Protein AF-A0A3L7DX50-F1 (afdb_monomer_lite)

Organism: NCBI:txid2283635

InterPro domains:
  IPR004255 O-acyltransferase, WSD1-like, N-terminal [PF03007] (4-111)

Sequence (118 aa):
MKKLSIIDSAFLMMESRETPMHTSSFNLFTLPEGADEQEFLHGLADGLRTAHELQSPFGEKLKVGPRGMLGPLYWEKDTSLGLNYHIRHSALPKPGRFRESFALVSRLHGTLSAFSAW

Secondary structure (DSSP, 8-state):
-EEPPHHHHHHHHH--SSS----------PPPTT--HHHHHHHHHHHHHT-----TTTTEEEEE-TTGGGS-EEEEE-TT--HHHH----PPPTT--HHHHHHHHHHHHHS--TTTT-

Foldseek 3Di:
DAWDDPVRLVLLVPDDQQRHSDDDDDDDDDDPPPDDPVCVLVVVLVCQQPDDDDDPPVQWAKDADPVGSVDTIDIDGDPPDRSPLVRDDDAFDPPRDVVSVVVVVCVVVRGRDVSNVD

pLDDT: mean 87.97, std 11.09, range [31.64, 96.94]

Structure (mmCIF, N/CA/C/O backbone):
data_AF-A0A3L7DX50-F1
#
_entry.id   AF-A0A3L7DX50-F1
#
loop_
_atom_site.group_PDB
_atom_site.id
_atom_site.type_symbol
_atom_site.label_atom_id
_atom_site.label_alt_id
_atom_site.label_comp_id
_atom_site.label_asym_id
_atom_site.label_entity_id
_atom_site.label_seq_id
_atom_site.pdbx_PDB_ins_code
_atom_site.Cartn_x
_atom_site.Cartn_y
_atom_site.Cartn_z
_atom_site.occupancy
_atom_site.B_iso_or_equiv
_atom_site.auth_seq_id
_atom_site.auth_comp_id
_atom_site.auth_asym_id
_atom_site.auth_atom_id
_atom_site.pdbx_PDB_model_num
ATOM 1 N N . MET A 1 1 ? 8.456 7.773 -20.415 1.00 79.69 1 MET A N 1
ATOM 2 C CA . MET A 1 1 ? 8.964 6.491 -19.883 1.00 79.69 1 MET A CA 1
ATOM 3 C C . MET A 1 1 ? 10.317 6.749 -19.250 1.00 79.69 1 MET A C 1
ATOM 5 O O . MET A 1 1 ? 11.110 7.468 -19.852 1.00 79.69 1 MET A O 1
ATOM 9 N N . LYS A 1 2 ? 10.566 6.219 -18.054 1.00 87.44 2 LYS A N 1
ATOM 10 C CA . LYS A 1 2 ? 11.810 6.415 -17.290 1.00 87.44 2 LYS A CA 1
ATOM 11 C C . LYS A 1 2 ? 12.462 5.055 -17.069 1.00 87.44 2 LYS A C 1
ATOM 13 O O . LYS A 1 2 ? 11.781 4.130 -16.655 1.00 87.44 2 LYS A O 1
ATOM 18 N N . LYS A 1 3 ? 13.755 4.902 -17.361 1.00 90.88 3 LYS A N 1
ATOM 19 C CA . LYS A 1 3 ? 14.461 3.633 -17.109 1.00 90.88 3 LYS A CA 1
ATOM 20 C C . LYS A 1 3 ? 14.496 3.350 -15.601 1.00 90.88 3 LYS A C 1
ATOM 22 O O . LYS A 1 3 ? 14.724 4.283 -14.828 1.00 90.88 3 LYS A O 1
ATOM 27 N N . LEU A 1 4 ? 14.282 2.096 -15.200 1.00 92.44 4 LEU A N 1
ATOM 28 C CA . LEU A 1 4 ? 14.444 1.688 -13.802 1.00 92.44 4 LEU A CA 1
ATOM 29 C C . LEU A 1 4 ? 15.892 1.902 -13.355 1.00 92.44 4 LEU A C 1
ATOM 31 O O . LEU A 1 4 ? 16.835 1.740 -14.140 1.00 92.44 4 LEU A O 1
ATOM 35 N N . SER A 1 5 ? 16.069 2.266 -12.085 1.00 92.00 5 SER A N 1
ATOM 36 C CA . SER A 1 5 ? 17.403 2.286 -11.496 1.00 92.00 5 SER A CA 1
ATOM 37 C C . SER A 1 5 ? 17.938 0.855 -11.342 1.00 92.00 5 SER A C 1
ATOM 39 O O . SER A 1 5 ? 17.199 -0.130 -11.437 1.00 92.00 5 SER A O 1
ATOM 41 N N . ILE A 1 6 ? 19.246 0.729 -11.104 1.00 90.56 6 ILE A N 1
ATOM 42 C CA . ILE A 1 6 ? 19.877 -0.575 -10.849 1.00 90.56 6 ILE A CA 1
ATOM 43 C C . ILE A 1 6 ? 19.280 -1.218 -9.589 1.00 90.56 6 ILE A C 1
ATOM 45 O O . ILE A 1 6 ? 19.025 -2.418 -9.585 1.00 90.56 6 ILE A O 1
ATOM 49 N N . ILE A 1 7 ? 19.013 -0.415 -8.553 1.00 91.94 7 ILE A N 1
ATOM 50 C CA . ILE A 1 7 ? 18.448 -0.890 -7.286 1.00 91.94 7 ILE A CA 1
ATOM 51 C C . ILE A 1 7 ? 17.010 -1.376 -7.500 1.00 91.94 7 ILE A C 1
ATOM 53 O O . ILE A 1 7 ? 16.706 -2.502 -7.121 1.00 91.94 7 ILE A O 1
ATOM 57 N N . ASP A 1 8 ? 16.160 -0.601 -8.183 1.00 90.94 8 ASP A N 1
ATOM 58 C CA . ASP A 1 8 ? 14.773 -1.018 -8.464 1.00 90.94 8 ASP A CA 1
ATOM 59 C C . ASP A 1 8 ? 14.737 -2.328 -9.265 1.00 90.94 8 ASP A C 1
ATOM 61 O O . ASP A 1 8 ? 13.943 -3.225 -8.991 1.00 90.94 8 ASP A O 1
ATOM 65 N N . SER A 1 9 ? 15.644 -2.466 -10.237 1.00 89.75 9 SER A N 1
ATOM 66 C CA . SER A 1 9 ? 15.757 -3.685 -11.044 1.00 89.75 9 SER A CA 1
ATOM 67 C C . SER A 1 9 ? 16.193 -4.888 -10.200 1.00 89.75 9 SER A C 1
ATOM 69 O O . SER A 1 9 ? 15.713 -5.998 -10.419 1.00 89.75 9 SER A O 1
ATOM 71 N N . ALA A 1 10 ? 17.081 -4.689 -9.221 1.00 90.06 10 ALA A N 1
ATOM 72 C CA . ALA A 1 10 ? 17.521 -5.751 -8.320 1.00 90.06 10 ALA A CA 1
ATOM 73 C C . ALA A 1 10 ? 16.381 -6.273 -7.432 1.00 90.06 10 ALA A C 1
ATOM 75 O O . ALA A 1 10 ? 16.288 -7.482 -7.237 1.00 90.06 10 ALA A O 1
ATOM 76 N N . PHE A 1 11 ? 15.488 -5.397 -6.953 1.00 91.31 11 PHE A N 1
ATOM 77 C CA . PHE A 1 11 ? 14.295 -5.811 -6.202 1.00 91.31 11 PHE A CA 1
ATOM 78 C C . PHE A 1 11 ? 13.404 -6.745 -7.029 1.00 91.31 11 PHE A C 1
ATOM 80 O O . PHE A 1 11 ? 13.008 -7.794 -6.535 1.00 91.31 11 PHE A O 1
ATOM 87 N N . LEU A 1 12 ? 13.167 -6.420 -8.304 1.00 89.94 12 LEU A N 1
ATOM 88 C CA . LEU A 1 12 ? 12.383 -7.277 -9.200 1.00 89.94 12 LEU A CA 1
ATOM 89 C C . LEU A 1 12 ? 13.070 -8.620 -9.491 1.00 89.94 12 LEU A C 1
ATOM 91 O O . LEU A 1 12 ? 12.401 -9.643 -9.573 1.00 89.94 12 LEU A O 1
ATOM 95 N N . MET A 1 13 ? 14.398 -8.638 -9.644 1.00 88.94 13 MET A N 1
ATOM 96 C CA . MET A 1 13 ? 15.148 -9.874 -9.920 1.00 88.94 13 MET A CA 1
ATOM 97 C C . MET A 1 13 ? 15.227 -10.826 -8.719 1.00 88.94 13 MET A C 1
ATOM 99 O O . MET A 1 13 ? 15.340 -12.033 -8.914 1.00 88.94 13 MET A O 1
ATOM 103 N N . MET A 1 14 ? 15.209 -10.297 -7.493 1.00 90.56 14 MET A N 1
ATOM 104 C CA . MET A 1 14 ? 15.248 -11.096 -6.261 1.00 90.56 14 MET A CA 1
ATOM 105 C C . MET A 1 14 ? 13.857 -11.520 -5.776 1.00 90.56 14 MET A C 1
ATOM 107 O O . MET A 1 14 ? 13.757 -12.331 -4.854 1.00 90.56 14 MET A O 1
ATOM 111 N N . GLU A 1 15 ? 12.788 -10.976 -6.363 1.00 90.38 15 GLU A N 1
ATOM 112 C CA . GLU A 1 15 ? 11.429 -11.318 -5.966 1.00 90.38 15 GLU A CA 1
ATOM 113 C C . GLU A 1 15 ? 11.116 -12.782 -6.273 1.00 90.38 15 GLU A C 1
ATOM 115 O O . GLU A 1 15 ? 11.363 -13.301 -7.362 1.00 90.38 15 GLU A O 1
ATOM 120 N N . SER A 1 16 ? 10.537 -13.456 -5.286 1.00 88.50 16 SER A N 1
ATOM 121 C CA . SER A 1 16 ? 10.005 -14.799 -5.447 1.00 88.50 16 SER A CA 1
ATOM 122 C C . SER A 1 16 ? 8.669 -14.916 -4.726 1.00 88.50 16 SER A C 1
ATOM 124 O O . SER A 1 16 ? 8.283 -14.050 -3.940 1.00 88.50 16 SER A O 1
ATOM 126 N N . ARG A 1 17 ? 7.964 -16.025 -4.957 1.00 85.88 17 ARG A N 1
ATOM 127 C CA . ARG A 1 17 ? 6.705 -16.316 -4.262 1.00 85.88 17 ARG A CA 1
ATOM 128 C C . ARG A 1 17 ? 6.866 -16.371 -2.739 1.00 85.88 17 ARG A C 1
ATOM 130 O O . ARG A 1 17 ? 5.944 -15.987 -2.029 1.00 85.88 17 ARG A O 1
ATOM 137 N N . GLU A 1 18 ? 8.024 -16.833 -2.271 1.00 88.06 18 GLU A N 1
ATOM 138 C CA . GLU A 1 18 ? 8.345 -16.988 -0.846 1.00 88.06 18 GLU A CA 1
ATOM 139 C C . GLU A 1 18 ? 9.048 -15.748 -0.268 1.00 88.06 18 GLU A C 1
ATOM 141 O O . GLU A 1 18 ? 9.096 -15.568 0.946 1.00 88.06 18 GLU A O 1
ATOM 146 N N . THR A 1 19 ? 9.577 -14.873 -1.130 1.00 89.00 19 THR A N 1
ATOM 147 C CA . THR A 1 19 ? 10.269 -13.632 -0.753 1.00 89.00 19 THR A CA 1
ATOM 148 C C . THR A 1 19 ? 9.751 -12.445 -1.574 1.00 89.00 19 THR A C 1
ATOM 150 O O . THR A 1 19 ? 10.431 -12.001 -2.507 1.00 89.00 19 THR A O 1
ATOM 153 N N . PRO A 1 20 ? 8.545 -11.926 -1.266 1.00 89.88 20 PRO A N 1
ATOM 154 C CA . PRO A 1 20 ? 8.031 -10.714 -1.896 1.00 89.88 20 PRO A CA 1
ATOM 155 C C . PRO A 1 20 ? 8.963 -9.527 -1.637 1.00 89.88 20 PRO A C 1
ATOM 157 O O . PRO A 1 20 ? 9.402 -9.313 -0.507 1.00 89.88 20 PRO A O 1
ATOM 160 N N . MET A 1 21 ? 9.229 -8.720 -2.661 1.00 92.44 21 MET A N 1
ATOM 161 C CA . MET A 1 21 ? 10.168 -7.594 -2.577 1.00 92.44 21 MET A CA 1
ATOM 162 C C . ME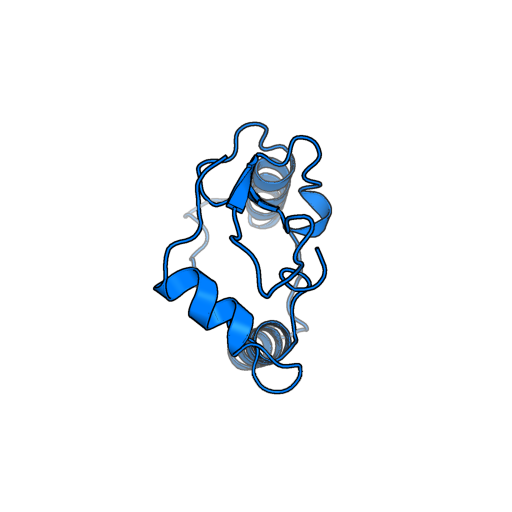T A 1 21 ? 9.425 -6.256 -2.519 1.00 92.44 21 MET A C 1
ATOM 164 O O . MET A 1 21 ? 9.826 -5.272 -3.135 1.00 92.44 21 MET A O 1
ATOM 168 N N . HIS A 1 22 ? 8.328 -6.207 -1.761 1.00 88.75 22 HIS A N 1
ATOM 169 C CA . HIS A 1 22 ? 7.572 -4.981 -1.518 1.00 88.75 22 HIS A CA 1
ATOM 170 C C . HIS A 1 22 ? 7.781 -4.486 -0.087 1.00 88.75 22 HIS A C 1
ATOM 172 O O . HIS A 1 22 ? 7.939 -5.258 0.857 1.00 88.75 22 HIS A O 1
ATOM 178 N N . THR A 1 23 ? 7.740 -3.170 0.084 1.00 89.25 23 THR A N 1
ATOM 179 C CA . THR A 1 23 ? 7.698 -2.542 1.403 1.00 89.25 23 THR A CA 1
ATOM 180 C C . THR A 1 23 ? 6.263 -2.156 1.741 1.00 89.25 23 THR A C 1
ATOM 182 O O . THR A 1 23 ? 5.409 -1.980 0.870 1.00 89.25 23 THR A O 1
ATOM 185 N N . SER A 1 24 ? 5.949 -2.076 3.029 1.00 89.75 24 SER A N 1
ATOM 186 C CA . SER A 1 24 ? 4.628 -1.664 3.504 1.00 89.75 24 SER A CA 1
ATOM 187 C C . SER A 1 24 ? 4.773 -0.798 4.741 1.00 89.75 24 SER A C 1
ATOM 189 O O . SER A 1 24 ? 5.695 -0.984 5.533 1.00 89.75 24 SER A O 1
ATOM 191 N N . SER A 1 25 ? 3.855 0.149 4.907 1.00 91.25 25 SER A N 1
ATOM 192 C CA . SER A 1 25 ? 3.731 0.948 6.121 1.00 91.25 25 SER A CA 1
ATOM 193 C C . SER A 1 25 ? 2.404 0.639 6.806 1.00 91.25 25 SER A C 1
ATOM 195 O O . SER A 1 25 ? 1.385 0.403 6.157 1.00 91.25 25 SER A O 1
ATOM 197 N N . PHE A 1 26 ? 2.427 0.622 8.136 1.00 93.38 26 PHE A N 1
ATOM 198 C CA . PHE A 1 26 ? 1.233 0.519 8.962 1.00 93.38 26 PHE A CA 1
ATOM 199 C C . PHE A 1 26 ? 1.113 1.799 9.779 1.00 93.38 26 PHE A C 1
ATOM 201 O O . PHE A 1 26 ? 1.969 2.083 10.615 1.00 93.38 26 PHE A O 1
ATOM 208 N N . ASN A 1 27 ? 0.066 2.575 9.506 1.00 93.50 27 ASN A N 1
ATOM 209 C CA . ASN A 1 27 ? -0.150 3.881 10.113 1.00 93.50 27 ASN A CA 1
ATOM 210 C C . ASN A 1 27 ? -1.414 3.836 10.969 1.00 93.50 27 ASN A C 1
ATOM 212 O O . ASN A 1 27 ? -2.457 3.354 10.524 1.00 93.50 27 ASN A O 1
ATOM 216 N N . LEU A 1 28 ? -1.301 4.335 12.196 1.00 93.75 28 LEU A N 1
ATOM 217 C CA . LEU A 1 28 ? -2.407 4.462 13.134 1.00 93.75 28 LEU A CA 1
ATOM 218 C C . LEU A 1 28 ? -2.807 5.926 13.224 1.00 93.75 28 LEU A C 1
ATOM 220 O O . LEU A 1 28 ? -1.956 6.796 13.395 1.00 93.75 28 LEU A O 1
ATOM 224 N N . PHE A 1 29 ? -4.107 6.169 13.135 1.00 94.12 29 PHE A N 1
ATOM 225 C CA . PHE A 1 29 ? -4.689 7.499 13.204 1.00 94.12 29 PHE A CA 1
ATOM 226 C C . PHE A 1 29 ? -5.782 7.523 14.265 1.00 94.12 29 PHE A C 1
ATOM 228 O O . PHE A 1 29 ? -6.415 6.503 14.541 1.00 94.12 29 PHE A O 1
ATOM 235 N N . THR A 1 30 ? -6.004 8.702 14.831 1.00 94.75 30 THR A N 1
ATOM 236 C CA . THR A 1 30 ? -7.124 8.975 15.731 1.00 94.75 30 THR A CA 1
ATOM 237 C C . THR A 1 30 ? -8.172 9.763 14.961 1.00 94.75 30 THR A C 1
ATOM 239 O O . THR A 1 30 ? -7.822 10.639 14.168 1.00 94.75 30 THR A O 1
ATOM 242 N N . LEU A 1 31 ? -9.448 9.450 15.186 1.00 96.06 31 LEU A N 1
ATOM 243 C CA . LEU A 1 31 ? -10.549 10.218 14.617 1.00 96.06 31 LEU A CA 1
ATOM 244 C C . LEU A 1 31 ? -10.460 11.683 15.096 1.00 96.06 31 LEU A C 1
ATOM 246 O O . LEU A 1 31 ? -10.202 11.901 16.285 1.00 96.06 31 LEU A O 1
ATOM 250 N N . PRO A 1 32 ? -10.650 12.683 14.215 1.00 95.94 32 PRO A N 1
ATOM 251 C CA . PRO A 1 32 ? -10.712 14.078 14.636 1.00 95.94 32 PRO A CA 1
ATOM 252 C C . PR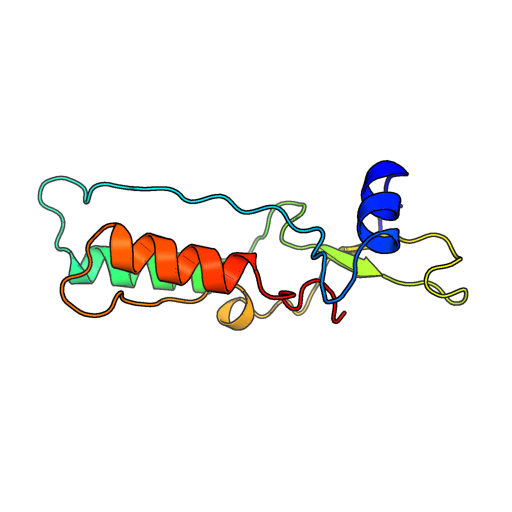O A 1 32 ? -11.813 14.313 15.679 1.00 95.94 32 PRO A C 1
ATOM 254 O O . PRO A 1 32 ? -12.866 13.675 15.642 1.00 95.94 32 PRO A O 1
ATOM 257 N N . GLU A 1 33 ? -11.578 15.242 16.605 1.00 96.31 33 GLU A N 1
ATOM 258 C CA . GLU A 1 33 ? -12.551 15.570 17.649 1.00 96.31 33 GLU A CA 1
ATOM 259 C C . GLU A 1 33 ? -13.864 16.084 17.038 1.00 96.31 33 GLU A C 1
ATOM 261 O O . GLU A 1 33 ? -13.860 16.950 16.164 1.00 96.31 33 GLU A O 1
ATOM 266 N N . GLY A 1 34 ? -14.992 15.533 17.492 1.00 95.62 34 GLY A N 1
ATOM 267 C CA . GLY A 1 34 ? -16.327 15.919 17.027 1.00 95.62 34 GLY A CA 1
ATOM 268 C C . GLY A 1 34 ? -16.716 15.407 15.636 1.00 95.62 34 GLY A C 1
ATOM 269 O O . GLY A 1 34 ? -17.815 15.720 15.184 1.00 95.62 34 GLY A O 1
ATOM 270 N N . ALA A 1 35 ? -15.865 14.628 14.960 1.00 95.88 35 ALA A N 1
ATOM 271 C CA . ALA A 1 35 ? -16.225 14.005 13.690 1.00 95.88 35 ALA A CA 1
ATOM 272 C C . ALA A 1 35 ? -17.182 12.822 13.903 1.00 95.88 35 ALA A C 1
ATOM 274 O O . AL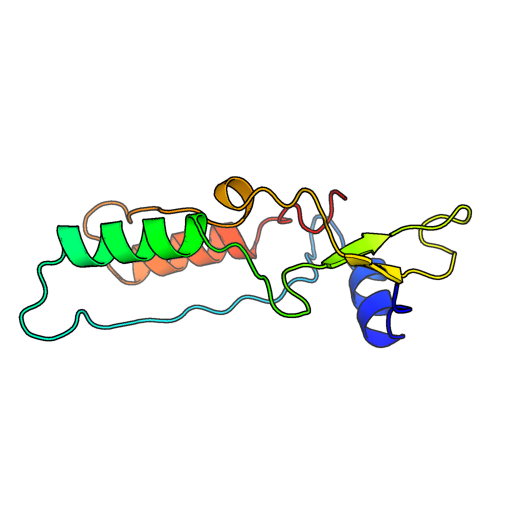A A 1 35 ? -16.986 12.008 14.808 1.00 95.88 35 ALA A O 1
ATOM 275 N N . ASP A 1 36 ? -18.185 12.699 13.033 1.00 96.94 36 ASP A N 1
ATOM 276 C CA . ASP A 1 36 ? -18.964 11.468 12.926 1.00 96.94 36 ASP A CA 1
ATOM 277 C C . ASP A 1 36 ? -18.094 10.372 12.296 1.00 96.94 36 ASP A C 1
ATOM 279 O O . ASP A 1 36 ? -17.535 10.547 11.211 1.00 96.94 36 ASP A O 1
ATOM 283 N N . GLU A 1 37 ? -17.945 9.245 12.993 1.00 93.62 37 GLU A N 1
ATOM 284 C CA . GLU A 1 37 ? -17.047 8.164 12.577 1.00 93.62 37 GLU A CA 1
ATOM 285 C C . GLU A 1 37 ? -17.445 7.589 11.214 1.00 93.62 37 GLU A C 1
ATOM 287 O O . GLU A 1 37 ? -16.586 7.347 10.361 1.00 93.62 37 GLU A O 1
ATOM 292 N N . GLN A 1 38 ? -18.745 7.380 10.994 1.00 93.25 38 GLN A N 1
ATOM 293 C CA . GLN A 1 38 ? -19.235 6.755 9.776 1.00 93.25 38 GLN A CA 1
ATOM 294 C C . GLN A 1 38 ? -19.062 7.704 8.589 1.00 93.25 38 GLN A C 1
ATOM 296 O O . GLN A 1 38 ? -18.471 7.316 7.580 1.00 93.25 38 GLN A O 1
ATOM 301 N N . GLU A 1 39 ? -19.520 8.947 8.707 1.00 95.69 39 GLU A N 1
ATOM 302 C CA . GLU A 1 39 ? -19.373 9.957 7.659 1.00 95.69 39 GLU A CA 1
ATOM 303 C C . GLU A 1 39 ? -17.898 10.185 7.307 1.00 95.69 39 GLU A C 1
ATOM 305 O O . GLU A 1 39 ? -17.532 10.166 6.128 1.00 95.69 39 GLU A O 1
ATOM 310 N N . PHE A 1 40 ? -17.030 10.308 8.316 1.00 95.69 40 PHE A N 1
ATOM 311 C CA . PHE A 1 40 ? -15.605 10.554 8.109 1.00 95.69 40 PHE A CA 1
ATOM 312 C C . PHE A 1 40 ? -14.918 9.405 7.361 1.00 95.69 40 PHE A C 1
ATOM 314 O O . PHE A 1 40 ? -14.207 9.637 6.379 1.00 95.69 40 PHE A O 1
ATOM 321 N N . LEU A 1 41 ? -15.130 8.156 7.789 1.00 93.81 41 LEU A N 1
ATOM 322 C CA . LEU A 1 41 ? -14.484 6.996 7.167 1.00 93.81 41 LEU A CA 1
ATOM 323 C C . LEU A 1 41 ? -15.010 6.726 5.753 1.00 93.81 41 LEU A C 1
ATOM 325 O O . LEU A 1 41 ? -14.224 6.390 4.862 1.00 93.81 41 LEU A O 1
ATOM 329 N N . HIS A 1 42 ? -16.315 6.896 5.522 1.00 92.69 42 HIS A N 1
ATOM 330 C CA . HIS A 1 42 ? -16.898 6.761 4.187 1.00 92.69 42 HIS A CA 1
ATOM 331 C C . HIS A 1 42 ? -16.403 7.864 3.242 1.00 92.69 42 HIS A C 1
ATOM 333 O O . HIS A 1 42 ? -15.941 7.550 2.144 1.00 92.69 42 HIS A O 1
ATOM 339 N N . GLY A 1 43 ? -16.393 9.123 3.690 1.00 94.69 43 GLY A N 1
ATOM 340 C CA . GLY A 1 43 ? -15.878 10.247 2.906 1.00 94.69 43 GLY A CA 1
ATOM 341 C C . GLY A 1 43 ? -14.397 10.095 2.549 1.00 94.69 43 GLY A C 1
ATOM 342 O O . GLY A 1 43 ? -14.008 10.337 1.405 1.00 94.69 43 GLY A O 1
ATOM 343 N N . LEU A 1 44 ? -13.571 9.614 3.486 1.00 93.75 44 LEU A N 1
ATOM 344 C CA . LEU A 1 44 ? -12.161 9.314 3.225 1.00 93.75 44 LEU A CA 1
ATOM 345 C C . LEU A 1 44 ? -11.999 8.215 2.164 1.00 93.75 44 LEU A C 1
ATOM 347 O O . LEU A 1 44 ? -11.199 8.358 1.238 1.00 93.75 44 LEU A O 1
ATOM 351 N N . ALA A 1 45 ? -12.752 7.119 2.287 1.00 92.00 45 ALA A N 1
ATOM 352 C CA . ALA A 1 45 ? -12.684 6.012 1.339 1.00 92.00 45 ALA A CA 1
ATOM 353 C C . ALA A 1 45 ? -13.122 6.432 -0.074 1.00 92.00 45 ALA A C 1
ATOM 355 O O . ALA A 1 45 ? -12.512 6.000 -1.055 1.00 92.00 45 ALA A O 1
ATOM 356 N N . ASP A 1 46 ? -14.145 7.277 -0.182 1.00 92.06 46 ASP A N 1
ATOM 357 C CA . ASP A 1 46 ? -14.648 7.767 -1.465 1.00 92.06 46 ASP A CA 1
ATOM 358 C C . ASP A 1 46 ? -13.677 8.760 -2.105 1.00 92.06 46 ASP A C 1
ATOM 360 O O . ASP A 1 46 ? -13.309 8.573 -3.265 1.00 92.06 46 ASP A O 1
ATOM 364 N N . GLY A 1 47 ? -13.155 9.724 -1.339 1.00 92.62 47 GLY A N 1
ATOM 365 C CA . GLY A 1 47 ? -12.173 10.692 -1.840 1.00 92.62 47 GLY A CA 1
ATOM 366 C C . GLY A 1 47 ? -10.903 10.032 -2.385 1.00 92.62 47 GLY A C 1
ATOM 367 O O . GLY A 1 47 ? -10.368 10.451 -3.411 1.00 92.62 47 GLY A O 1
ATOM 368 N N . LEU A 1 48 ? -10.457 8.947 -1.747 1.00 90.62 48 LEU A N 1
ATOM 369 C CA . LEU A 1 48 ? -9.337 8.144 -2.233 1.00 90.62 48 LEU A CA 1
ATOM 370 C C . LEU A 1 48 ? -9.659 7.428 -3.555 1.00 90.62 48 LEU A C 1
ATOM 372 O O . LEU A 1 48 ? -8.811 7.382 -4.444 1.00 90.62 48 LEU A O 1
ATOM 376 N N . ARG A 1 49 ? -10.870 6.882 -3.715 1.00 89.38 49 ARG A N 1
ATOM 377 C CA . ARG A 1 49 ? -11.281 6.146 -4.927 1.00 89.38 49 ARG A CA 1
ATOM 378 C C . ARG A 1 49 ? -11.590 7.035 -6.122 1.00 89.38 49 ARG A C 1
ATOM 380 O O . ARG A 1 49 ? -11.503 6.557 -7.251 1.00 89.38 49 ARG A O 1
ATOM 387 N N . THR A 1 50 ? -11.971 8.286 -5.893 1.00 89.44 50 THR A N 1
ATOM 388 C CA . THR A 1 50 ? -12.309 9.242 -6.956 1.00 89.44 50 THR A CA 1
ATOM 389 C C . THR A 1 50 ? -11.139 10.140 -7.351 1.00 89.44 50 THR A C 1
ATOM 391 O O . THR A 1 50 ? -11.324 11.058 -8.144 1.00 89.44 50 THR A O 1
ATOM 394 N N . ALA A 1 51 ? -9.936 9.907 -6.818 1.00 88.06 51 ALA A N 1
ATOM 395 C CA . ALA A 1 51 ? -8.753 10.669 -7.199 1.00 88.06 51 ALA A CA 1
ATOM 396 C C . ALA A 1 51 ? -8.458 10.523 -8.707 1.00 88.06 51 ALA A C 1
ATOM 398 O O . ALA A 1 51 ? -8.437 9.420 -9.249 1.00 88.06 51 ALA A O 1
ATOM 399 N N . HIS A 1 52 ? -8.231 11.643 -9.397 1.00 80.94 52 HIS A N 1
ATOM 400 C CA . HIS A 1 52 ? -7.976 11.655 -10.846 1.00 80.94 52 HIS A CA 1
ATOM 401 C C . HIS A 1 52 ? -6.500 11.833 -11.200 1.00 80.94 52 HIS A C 1
ATOM 403 O O . HIS A 1 52 ? -6.042 11.324 -12.221 1.00 80.94 52 HIS A O 1
ATOM 409 N N . GLU A 1 53 ? -5.743 12.528 -10.353 1.00 85.69 53 GLU A N 1
ATOM 410 C CA . GLU A 1 53 ? -4.328 12.795 -10.578 1.00 85.69 53 GLU A CA 1
ATOM 411 C C . GLU A 1 53 ? -3.477 12.046 -9.560 1.00 85.69 53 GLU A C 1
ATOM 413 O O . GLU A 1 53 ? -3.561 12.276 -8.354 1.00 85.69 53 GLU A O 1
ATOM 418 N N . LEU A 1 54 ? -2.633 11.148 -10.063 1.00 88.56 54 LEU A N 1
ATOM 419 C CA . LEU A 1 54 ? -1.711 10.373 -9.247 1.00 88.56 54 LEU A CA 1
ATOM 420 C C . LEU A 1 54 ? -0.301 10.919 -9.412 1.00 88.56 54 LEU A C 1
ATOM 422 O O . LEU A 1 54 ? 0.207 11.075 -10.524 1.00 88.56 54 LEU A O 1
ATOM 426 N N . GLN A 1 55 ? 0.338 11.191 -8.281 1.00 89.19 55 GLN A N 1
ATOM 427 C CA . GLN A 1 55 ? 1.732 11.609 -8.251 1.00 89.19 55 GLN A CA 1
ATOM 428 C C . GLN A 1 55 ? 2.644 10.419 -8.554 1.00 89.19 55 GLN A C 1
ATOM 430 O O . GLN A 1 55 ? 2.342 9.287 -8.172 1.00 89.19 55 GLN A O 1
ATOM 435 N N . SER A 1 56 ? 3.778 10.663 -9.216 1.00 86.81 56 SER A N 1
ATOM 436 C CA . SER A 1 56 ? 4.807 9.624 -9.358 1.00 86.81 56 SER A CA 1
ATOM 437 C C . SER A 1 56 ? 5.314 9.222 -7.963 1.00 86.81 56 SER A C 1
ATOM 439 O O . SER A 1 56 ? 5.519 10.102 -7.121 1.00 86.81 56 SER A O 1
ATOM 441 N N . PRO A 1 57 ? 5.496 7.916 -7.690 1.00 88.38 57 PRO A N 1
ATOM 442 C CA . PRO A 1 57 ? 5.414 6.788 -8.631 1.00 88.38 57 PRO A CA 1
ATOM 443 C C . PRO A 1 57 ? 4.043 6.083 -8.713 1.00 88.38 57 PRO A C 1
ATOM 445 O O . PRO A 1 57 ? 3.903 5.100 -9.429 1.00 88.38 57 PRO A O 1
ATOM 448 N N . PHE A 1 58 ? 3.010 6.554 -8.013 1.00 89.50 58 PHE A N 1
ATOM 449 C CA . PHE A 1 58 ? 1.731 5.841 -7.848 1.00 89.50 58 PHE A CA 1
ATOM 450 C C . PHE A 1 58 ? 0.833 5.793 -9.094 1.00 89.50 58 PHE A C 1
ATOM 452 O O . PHE A 1 58 ? -0.125 5.027 -9.124 1.00 89.50 58 PHE A O 1
ATOM 459 N N . GLY A 1 59 ? 1.130 6.600 -10.115 1.00 90.50 59 GLY A N 1
ATOM 460 C CA . GLY A 1 59 ? 0.477 6.547 -11.429 1.00 90.50 59 GLY A CA 1
ATOM 461 C C . GLY A 1 59 ? 1.288 5.807 -12.496 1.00 90.50 59 GLY A C 1
ATOM 462 O O . GLY A 1 59 ? 1.024 5.978 -13.687 1.00 90.50 59 GLY A O 1
ATOM 463 N N . GLU A 1 60 ? 2.328 5.069 -12.104 1.00 92.25 60 GLU A N 1
ATOM 464 C CA . GLU A 1 60 ? 3.261 4.414 -13.018 1.00 92.25 60 GLU A CA 1
ATOM 465 C C . GLU A 1 60 ? 3.210 2.887 -12.871 1.00 92.25 60 GLU A C 1
ATOM 467 O O . GLU A 1 60 ? 3.000 2.354 -11.783 1.00 92.25 60 GLU A O 1
ATOM 472 N N . LYS A 1 61 ? 3.428 2.179 -13.979 1.00 91.81 61 LYS A N 1
ATOM 473 C CA . LYS A 1 61 ? 3.526 0.719 -14.044 1.00 91.81 61 LYS A CA 1
ATOM 474 C C . LYS A 1 61 ? 4.822 0.276 -14.709 1.00 91.81 61 LYS A C 1
ATOM 476 O O . LYS A 1 61 ? 5.467 1.047 -15.432 1.00 91.81 61 LYS A O 1
ATOM 481 N N . LEU A 1 62 ? 5.195 -0.976 -14.463 1.00 92.25 62 LEU A N 1
ATOM 482 C CA . LEU A 1 62 ? 6.340 -1.602 -15.106 1.00 92.25 62 LEU A CA 1
ATOM 483 C C . LEU A 1 62 ? 6.031 -1.858 -16.586 1.00 92.25 62 LEU A C 1
ATOM 485 O O . LEU A 1 62 ? 4.994 -2.411 -16.940 1.00 92.25 62 LEU A O 1
ATOM 489 N N . LYS A 1 63 ? 6.963 -1.478 -17.455 1.00 91.94 63 LYS A N 1
ATOM 490 C CA . LYS A 1 63 ? 6.970 -1.830 -18.871 1.00 91.94 63 LYS A CA 1
ATOM 491 C C . LYS A 1 63 ? 8.162 -2.728 -19.159 1.00 91.94 63 LYS A C 1
ATOM 493 O O . LYS A 1 63 ? 9.318 -2.293 -19.085 1.00 91.94 63 LYS A O 1
ATOM 498 N N . VAL A 1 64 ? 7.867 -3.961 -19.554 1.00 89.62 64 VAL A N 1
ATOM 499 C CA . VAL A 1 64 ? 8.867 -4.942 -19.979 1.00 89.62 64 VAL A CA 1
ATOM 500 C C . VAL A 1 64 ? 9.071 -4.843 -21.492 1.00 89.62 64 VAL A C 1
ATOM 502 O O . VAL A 1 64 ? 8.120 -4.824 -22.272 1.00 89.62 64 VAL A O 1
ATOM 505 N N . GLY A 1 65 ? 10.328 -4.724 -21.920 1.00 85.56 65 GLY A N 1
ATOM 506 C CA . GLY A 1 65 ? 10.683 -4.665 -23.337 1.00 85.56 65 GLY A CA 1
ATOM 507 C C . GLY A 1 65 ? 10.719 -6.044 -24.018 1.00 85.56 65 GLY A C 1
ATOM 508 O O . GLY A 1 65 ? 10.567 -7.075 -23.366 1.00 85.56 65 GLY A O 1
ATOM 509 N N . PRO A 1 66 ? 11.037 -6.101 -25.325 1.00 85.38 66 PRO A N 1
ATOM 510 C CA . PRO A 1 66 ? 11.054 -7.350 -26.100 1.00 85.38 66 PRO A CA 1
ATOM 511 C C . PRO A 1 66 ? 12.036 -8.422 -25.598 1.00 85.38 66 PRO A C 1
ATOM 513 O O . PRO A 1 66 ? 11.891 -9.592 -25.928 1.00 85.38 66 PRO A O 1
ATOM 516 N N . ARG A 1 67 ? 13.055 -8.032 -24.819 1.00 85.25 67 ARG A N 1
ATOM 517 C CA . ARG A 1 67 ? 14.042 -8.945 -24.212 1.00 85.25 67 ARG A CA 1
ATOM 518 C C . ARG A 1 67 ? 13.611 -9.480 -22.835 1.00 85.25 67 ARG A C 1
ATOM 520 O O . ARG A 1 67 ? 14.423 -10.088 -22.143 1.00 85.25 67 ARG A O 1
ATOM 527 N N . GLY A 1 68 ? 12.361 -9.249 -22.431 1.00 85.44 68 GLY A N 1
ATOM 528 C CA . GLY A 1 68 ? 11.838 -9.696 -21.141 1.00 85.44 68 GLY A CA 1
ATOM 529 C C . GLY A 1 68 ? 12.577 -9.070 -19.953 1.00 85.44 68 GLY A C 1
ATOM 530 O O . GLY A 1 68 ? 13.179 -8.001 -20.071 1.00 85.44 68 GLY A O 1
ATOM 531 N N . MET A 1 69 ? 12.579 -9.782 -18.823 1.00 83.38 69 MET A N 1
ATOM 532 C CA . MET A 1 69 ? 13.253 -9.382 -17.575 1.00 83.38 69 MET A CA 1
ATOM 533 C C . MET A 1 69 ? 14.785 -9.283 -17.689 1.00 83.38 69 MET A C 1
ATOM 535 O O . MET A 1 69 ? 15.423 -8.684 -16.832 1.00 83.38 69 MET A O 1
ATOM 539 N N . LEU A 1 70 ? 15.383 -9.846 -18.747 1.00 82.56 70 LEU A N 1
ATOM 540 C CA . LEU A 1 70 ? 16.822 -9.753 -19.033 1.00 82.56 70 LEU A CA 1
ATOM 541 C C . LEU A 1 70 ? 17.194 -8.471 -19.802 1.00 82.56 70 LEU A C 1
ATOM 543 O O . LEU A 1 70 ? 18.372 -8.193 -20.033 1.00 82.56 70 LEU A O 1
ATOM 547 N N . GLY A 1 71 ? 16.196 -7.713 -20.261 1.00 85.69 71 GLY A N 1
ATOM 548 C CA . GLY A 1 71 ? 16.363 -6.452 -20.972 1.00 85.69 71 GLY A CA 1
ATOM 549 C C . GLY A 1 71 ? 16.258 -5.221 -20.067 1.00 85.69 71 GLY A C 1
ATOM 550 O O . GLY A 1 71 ? 16.026 -5.327 -18.866 1.00 85.69 71 GLY A O 1
ATOM 551 N N . PRO A 1 72 ? 16.399 -4.012 -20.636 1.00 86.31 72 PRO A N 1
ATOM 552 C CA . PRO A 1 72 ? 16.117 -2.792 -19.894 1.00 86.31 72 PRO A CA 1
ATOM 553 C C . PRO A 1 72 ? 14.627 -2.713 -19.519 1.00 86.31 72 PRO A C 1
ATOM 555 O O . PRO A 1 72 ? 13.757 -2.919 -20.368 1.00 86.31 72 PRO A O 1
ATOM 558 N N . LEU A 1 73 ? 14.361 -2.368 -18.258 1.00 92.19 73 LEU A N 1
ATOM 559 C CA . LEU A 1 73 ? 13.027 -2.154 -17.699 1.00 92.19 73 LEU A CA 1
ATOM 560 C C . LEU A 1 73 ? 12.720 -0.658 -17.580 1.00 92.19 73 LEU A C 1
ATOM 562 O O . LEU A 1 73 ? 13.621 0.160 -17.343 1.00 92.19 73 LEU A O 1
ATOM 566 N N . TYR A 1 74 ? 11.445 -0.295 -17.726 1.00 92.88 74 TYR A N 1
ATOM 567 C CA . TYR A 1 74 ? 11.007 1.100 -17.704 1.00 92.88 74 TYR A CA 1
ATOM 568 C C . TYR A 1 74 ? 9.743 1.296 -16.868 1.00 92.88 74 TYR A C 1
ATOM 570 O O . TYR A 1 74 ? 8.856 0.455 -16.875 1.00 92.88 74 TYR A O 1
ATOM 578 N N . TRP A 1 75 ? 9.637 2.453 -16.223 1.00 93.31 75 TRP A N 1
ATOM 579 C CA . TRP A 1 75 ? 8.389 3.002 -15.715 1.00 93.31 75 TRP A CA 1
ATOM 580 C C . TRP A 1 75 ? 7.636 3.695 -16.853 1.00 93.31 75 TRP A C 1
ATOM 582 O O . TRP A 1 75 ? 8.206 4.521 -17.590 1.00 93.31 75 TRP A O 1
ATOM 592 N N . GLU A 1 76 ? 6.352 3.387 -16.993 1.00 92.81 76 GLU A N 1
ATOM 593 C CA . GLU A 1 76 ? 5.421 4.102 -17.863 1.00 92.81 76 GLU A CA 1
ATOM 594 C C . GLU A 1 76 ? 4.192 4.565 -17.087 1.00 92.81 76 GLU A C 1
ATOM 596 O O . GLU A 1 76 ? 3.784 3.914 -16.134 1.00 92.81 76 GLU A O 1
ATOM 601 N N . LYS A 1 77 ? 3.591 5.687 -17.496 1.00 91.94 77 LYS A N 1
ATOM 602 C CA . LYS A 1 77 ? 2.329 6.132 -16.901 1.00 91.94 77 LYS A CA 1
ATOM 603 C C . LYS A 1 77 ? 1.231 5.123 -17.224 1.00 91.94 77 LYS A C 1
ATOM 605 O O . LYS A 1 77 ? 1.089 4.745 -18.388 1.00 91.94 77 LYS A O 1
ATOM 610 N N . ASP A 1 78 ? 0.440 4.745 -16.229 1.00 90.94 78 ASP A N 1
ATOM 611 C CA . ASP A 1 78 ? -0.754 3.937 -16.441 1.00 90.94 78 ASP A CA 1
ATOM 612 C C . ASP A 1 78 ? -1.965 4.838 -16.700 1.00 90.94 78 ASP A C 1
ATOM 614 O O . ASP A 1 78 ? -2.446 5.542 -15.815 1.00 90.94 78 ASP A O 1
ATOM 618 N N . THR A 1 79 ? -2.462 4.830 -17.935 1.00 87.06 79 THR A N 1
ATOM 619 C CA . THR A 1 79 ? -3.635 5.619 -18.348 1.00 87.06 79 THR A CA 1
ATOM 620 C C . THR A 1 79 ? -4.963 4.963 -17.974 1.00 87.06 79 THR A C 1
ATOM 622 O O . THR A 1 79 ? -6.016 5.546 -18.213 1.00 87.06 79 THR A O 1
ATOM 625 N N . SER A 1 80 ? -4.931 3.743 -17.439 1.00 86.12 80 SER A N 1
ATOM 626 C CA . SER A 1 80 ? -6.107 2.912 -17.162 1.00 86.12 80 SER A CA 1
ATOM 627 C C . SER A 1 80 ? -6.120 2.364 -15.732 1.00 86.12 80 SER A C 1
ATOM 629 O O . SER A 1 80 ? -6.742 1.334 -15.474 1.00 86.12 80 SER A O 1
ATOM 631 N N . LEU A 1 81 ? -5.433 3.034 -14.800 1.00 86.56 81 LEU A N 1
ATOM 632 C CA . LEU A 1 81 ? -5.304 2.557 -13.426 1.00 86.56 81 LEU A CA 1
ATOM 633 C C . LEU A 1 81 ? -6.671 2.511 -12.721 1.00 86.56 81 LEU A C 1
ATOM 635 O O . LEU A 1 81 ? -7.310 3.536 -12.479 1.00 86.56 81 LEU A O 1
ATOM 639 N N . GLY A 1 82 ? -7.117 1.312 -12.350 1.00 87.19 82 GLY A N 1
ATOM 640 C CA . GLY A 1 82 ? -8.369 1.116 -11.622 1.00 87.19 82 GLY A CA 1
ATOM 641 C C . GLY A 1 82 ? -8.188 1.278 -10.114 1.00 87.19 82 GLY A C 1
ATOM 642 O O . GLY A 1 82 ? -7.802 0.325 -9.439 1.00 87.19 82 GLY A O 1
ATOM 643 N N . LEU A 1 83 ? -8.533 2.439 -9.546 1.00 89.00 83 LEU A N 1
ATOM 644 C CA . LEU A 1 83 ? -8.349 2.702 -8.106 1.00 89.00 83 LEU A CA 1
ATOM 645 C C . LEU A 1 83 ? -9.094 1.727 -7.189 1.00 89.00 83 LEU A C 1
ATOM 647 O O . LEU A 1 83 ? -8.595 1.402 -6.117 1.00 89.00 83 LEU A O 1
ATOM 651 N N . ASN A 1 84 ? -10.225 1.173 -7.627 1.00 86.69 84 ASN A N 1
ATOM 652 C CA . ASN A 1 84 ? -10.953 0.152 -6.866 1.00 86.69 84 ASN A CA 1
ATOM 653 C C . ASN A 1 84 ? -10.133 -1.125 -6.616 1.00 86.69 84 ASN A C 1
ATOM 655 O O . ASN A 1 84 ? -10.395 -1.848 -5.657 1.00 86.69 84 ASN A O 1
ATOM 659 N N . TYR A 1 85 ? -9.145 -1.415 -7.468 1.00 87.00 85 TYR A N 1
ATOM 660 C CA . TYR A 1 85 ? -8.245 -2.548 -7.276 1.00 87.00 85 TYR A CA 1
ATOM 661 C C . TYR A 1 85 ? -7.179 -2.260 -6.208 1.00 87.00 85 TYR A C 1
ATOM 663 O O . TYR A 1 85 ? -6.914 -3.104 -5.345 1.00 87.00 85 TYR A O 1
ATOM 671 N N . HIS A 1 86 ? -6.596 -1.059 -6.266 1.00 88.00 86 HIS A N 1
ATOM 672 C CA . HIS A 1 86 ? -5.485 -0.630 -5.413 1.00 88.00 86 HIS A CA 1
ATOM 673 C C . HIS A 1 86 ? -5.938 -0.137 -4.033 1.00 88.00 86 HIS A C 1
ATOM 675 O O . HIS A 1 86 ? -5.184 -0.240 -3.068 1.00 88.00 86 HIS A O 1
ATOM 681 N N . ILE A 1 87 ? -7.172 0.358 -3.917 1.00 90.62 87 ILE A N 1
ATOM 682 C CA . ILE A 1 87 ? -7.725 0.940 -2.693 1.00 90.62 87 ILE A CA 1
ATOM 683 C C . ILE A 1 87 ? -8.815 0.024 -2.154 1.00 90.62 87 ILE A C 1
ATOM 685 O O . ILE A 1 87 ? -9.919 -0.073 -2.694 1.00 90.62 87 ILE A O 1
ATOM 689 N N . ARG A 1 88 ? -8.505 -0.645 -1.043 1.00 89.06 88 ARG A N 1
ATOM 690 C CA . ARG A 1 88 ? -9.418 -1.572 -0.374 1.00 89.06 88 ARG A CA 1
ATOM 691 C C . ARG A 1 88 ? -9.867 -0.989 0.956 1.00 89.06 88 ARG A C 1
ATOM 693 O O . ARG A 1 88 ? -9.051 -0.727 1.830 1.00 89.06 88 ARG A O 1
ATOM 700 N N . HIS A 1 89 ? -11.178 -0.837 1.108 1.00 89.38 89 HIS A N 1
ATOM 701 C CA . HIS A 1 89 ? -11.794 -0.507 2.387 1.00 89.38 89 HIS A CA 1
ATOM 702 C C . HIS A 1 89 ? -12.138 -1.820 3.093 1.00 89.38 89 HIS A C 1
ATOM 704 O O . HIS A 1 89 ? -12.771 -2.699 2.507 1.00 89.38 89 HIS A O 1
ATOM 710 N N . SER A 1 90 ? -11.659 -2.007 4.316 1.00 89.12 90 SER A N 1
ATOM 711 C CA . SER A 1 90 ? -11.874 -3.231 5.087 1.00 89.12 90 SER A CA 1
ATOM 712 C C . SER A 1 90 ? -12.019 -2.889 6.558 1.00 89.12 90 SER A C 1
ATOM 714 O O . SER A 1 90 ? -11.311 -2.026 7.066 1.00 89.12 90 SER A O 1
ATOM 716 N N . ALA A 1 91 ? -12.917 -3.596 7.233 1.00 91.25 91 ALA A N 1
ATOM 717 C CA . ALA A 1 91 ? -13.098 -3.502 8.671 1.00 91.25 91 ALA A CA 1
ATOM 718 C C . ALA A 1 91 ? -12.424 -4.690 9.363 1.00 91.25 91 ALA A C 1
ATOM 720 O O . ALA A 1 91 ? -12.342 -5.793 8.812 1.00 91.25 91 ALA A O 1
ATOM 721 N N . LEU A 1 92 ? -11.952 -4.470 10.586 1.00 92.62 92 LEU A N 1
ATOM 722 C CA . LEU A 1 92 ? -11.415 -5.545 11.409 1.00 92.62 92 LEU A CA 1
ATOM 723 C C . LEU A 1 92 ? -12.551 -6.381 12.007 1.00 92.62 92 LEU A C 1
ATOM 725 O O . LEU A 1 92 ? -13.606 -5.841 12.349 1.00 92.62 92 LEU A O 1
ATOM 729 N N . PRO A 1 93 ? -12.348 -7.698 12.184 1.00 92.19 93 PRO A N 1
ATOM 730 C CA . PRO A 1 93 ? -13.297 -8.507 12.929 1.00 92.19 93 PRO A CA 1
ATOM 731 C C . PRO A 1 93 ? -13.388 -8.004 14.373 1.00 92.19 93 PRO A C 1
ATOM 733 O O . PRO A 1 93 ? -12.384 -7.604 14.971 1.00 92.19 93 PRO A O 1
ATOM 736 N N . LYS A 1 94 ? -14.591 -8.064 14.958 1.00 91.38 94 LYS A N 1
ATOM 737 C CA . LYS A 1 94 ? -14.775 -7.742 16.378 1.00 91.38 94 LYS A CA 1
ATOM 738 C C . LYS A 1 94 ? -13.834 -8.615 17.228 1.00 91.38 94 LYS A C 1
ATOM 740 O O . LYS A 1 94 ? -13.738 -9.816 16.974 1.00 91.38 94 LYS A O 1
ATOM 745 N N . PRO A 1 95 ? -13.155 -8.048 18.240 1.00 93.25 95 PRO A N 1
ATOM 746 C CA . PRO A 1 95 ? -13.351 -6.706 18.800 1.00 93.25 95 PRO A CA 1
ATOM 747 C C . PRO A 1 95 ? -12.428 -5.607 18.231 1.00 93.25 95 PRO A C 1
ATOM 749 O O . PRO A 1 95 ? -12.390 -4.527 18.805 1.00 93.25 95 PRO A O 1
ATOM 752 N N . GLY A 1 96 ? -11.685 -5.849 17.144 1.00 90.81 96 GLY A N 1
ATOM 753 C CA . GLY A 1 96 ? -10.918 -4.802 16.450 1.00 90.81 96 GLY A CA 1
ATOM 754 C C . GLY A 1 96 ? -9.707 -4.248 17.211 1.00 90.81 96 GLY A C 1
ATOM 755 O O . GLY A 1 96 ? -9.410 -3.063 17.104 1.00 90.81 96 GLY A O 1
ATOM 756 N N . ARG A 1 97 ? -9.000 -5.072 17.994 1.00 93.81 97 ARG A N 1
ATOM 757 C CA . ARG A 1 97 ? -7.788 -4.639 18.713 1.00 93.81 97 ARG A CA 1
ATOM 758 C C . ARG A 1 97 ? -6.562 -4.743 17.810 1.00 93.81 97 ARG A C 1
ATOM 760 O O . ARG A 1 97 ? -6.593 -5.364 16.750 1.00 93.81 97 ARG A O 1
ATOM 767 N N . PHE A 1 98 ? -5.425 -4.266 18.318 1.00 94.25 98 PHE A N 1
ATOM 768 C CA . PHE A 1 98 ? -4.129 -4.383 17.644 1.00 94.25 98 PHE A CA 1
ATOM 769 C C . PHE A 1 98 ? -3.781 -5.799 17.187 1.00 94.25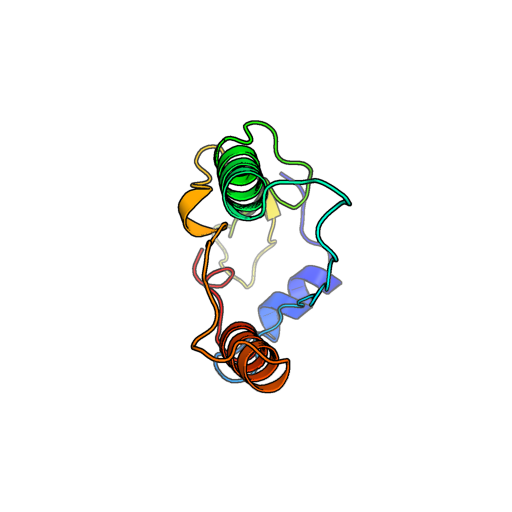 98 PHE A C 1
ATOM 771 O O . PHE A 1 98 ? -3.185 -5.961 16.131 1.00 94.25 98 PHE A O 1
ATOM 778 N N . ARG A 1 99 ? -4.183 -6.836 17.931 1.00 94.56 99 ARG A N 1
ATOM 779 C CA . ARG A 1 99 ? -3.966 -8.227 17.514 1.00 94.56 99 ARG A CA 1
ATOM 780 C C . ARG A 1 99 ? -4.649 -8.535 16.182 1.00 94.56 99 ARG A C 1
ATOM 782 O O . ARG A 1 99 ? -4.042 -9.153 15.312 1.00 94.56 99 ARG A O 1
ATOM 789 N N . GLU A 1 100 ? -5.905 -8.121 16.034 1.00 94.38 100 GLU A N 1
ATOM 790 C CA . GLU A 1 100 ? -6.661 -8.313 14.800 1.00 94.38 100 GLU A CA 1
ATOM 791 C C . GLU A 1 100 ? -6.068 -7.458 13.657 1.00 94.38 100 GLU A C 1
ATOM 793 O O . GLU A 1 100 ? -5.945 -7.955 12.535 1.00 94.38 100 GLU A O 1
ATOM 798 N N . SER A 1 101 ? -5.597 -6.237 13.948 1.00 93.44 101 SER A N 1
ATOM 799 C CA . SER A 1 101 ? -4.879 -5.384 12.984 1.00 93.44 101 SER A CA 1
ATOM 800 C C . SER A 1 101 ? -3.577 -6.019 12.495 1.00 93.44 101 SER A C 1
ATOM 802 O O . SER A 1 101 ? -3.350 -6.112 11.291 1.00 93.44 101 SER A O 1
ATOM 804 N N . PHE A 1 102 ? -2.727 -6.498 13.406 1.00 93.75 102 PHE A N 1
ATOM 805 C CA . PHE A 1 102 ? -1.450 -7.112 13.051 1.00 93.75 102 PHE A CA 1
ATOM 806 C C . PHE A 1 102 ? -1.640 -8.411 12.277 1.00 93.75 102 PHE A C 1
ATOM 808 O O . PHE A 1 102 ? -0.931 -8.626 11.304 1.00 93.75 102 PHE A O 1
ATOM 815 N N . ALA A 1 103 ? -2.641 -9.229 12.615 1.00 93.38 103 ALA A N 1
ATOM 816 C CA . ALA A 1 103 ? -2.959 -10.419 11.830 1.00 93.38 103 ALA A CA 1
ATOM 817 C C . ALA A 1 103 ? -3.338 -10.073 10.376 1.00 93.38 103 ALA A C 1
ATOM 819 O O . ALA A 1 103 ? -2.901 -10.749 9.441 1.00 93.38 103 ALA A O 1
ATOM 820 N N . LEU A 1 104 ? -4.121 -9.006 10.170 1.00 92.12 104 LEU A N 1
ATOM 821 C CA . LEU A 1 104 ? -4.452 -8.515 8.831 1.00 92.12 104 LEU A CA 1
ATOM 822 C C . LEU A 1 104 ? -3.200 -8.025 8.091 1.00 92.12 104 LEU A C 1
ATOM 824 O O . LEU A 1 104 ? -2.979 -8.434 6.952 1.00 92.12 104 LEU A O 1
ATOM 828 N N . VAL A 1 105 ? -2.379 -7.193 8.736 1.00 92.19 105 VAL A N 1
ATOM 829 C CA . VAL A 1 105 ? -1.145 -6.650 8.147 1.00 92.19 105 VAL A CA 1
ATOM 830 C C . VAL A 1 105 ? -0.171 -7.769 7.788 1.00 92.19 105 VAL A C 1
ATOM 832 O O . VAL A 1 105 ? 0.316 -7.795 6.664 1.00 92.19 105 VAL A O 1
ATOM 835 N N . SER A 1 106 ? 0.057 -8.737 8.680 1.00 91.75 106 SER A N 1
ATOM 836 C CA . SER A 1 106 ? 0.920 -9.893 8.415 1.00 91.75 106 SER A CA 1
ATOM 837 C C . SER A 1 106 ? 0.447 -10.691 7.206 1.00 91.75 106 SER A C 1
ATOM 839 O O . SER A 1 106 ? 1.266 -11.093 6.385 1.00 91.75 106 SER A O 1
ATOM 841 N N . ARG A 1 107 ? -0.870 -10.890 7.054 1.00 90.56 107 ARG A N 1
ATOM 842 C CA . ARG A 1 107 ? -1.419 -11.577 5.881 1.00 90.56 107 ARG A CA 1
ATOM 843 C C . ARG A 1 107 ? -1.191 -10.778 4.599 1.00 90.56 107 ARG A C 1
ATOM 845 O O . ARG A 1 107 ? -0.778 -11.364 3.611 1.00 90.56 107 ARG A O 1
ATOM 852 N N . LEU A 1 108 ? -1.474 -9.475 4.604 1.00 89.56 108 LEU A N 1
ATOM 853 C CA . LEU A 1 108 ? -1.326 -8.628 3.414 1.00 89.56 108 LEU A CA 1
ATOM 854 C C . LEU A 1 108 ? 0.143 -8.479 2.996 1.00 89.56 108 LEU A C 1
ATOM 856 O O . LEU A 1 108 ? 0.448 -8.574 1.812 1.00 89.56 108 LEU A O 1
ATOM 860 N N . HIS A 1 109 ? 1.040 -8.306 3.968 1.00 88.62 109 HIS A N 1
ATOM 861 C CA . HIS A 1 109 ? 2.474 -8.150 3.734 1.00 88.62 109 HIS A CA 1
ATOM 862 C C . HIS A 1 109 ? 3.166 -9.471 3.366 1.00 88.62 109 HIS A C 1
ATOM 864 O O . HIS A 1 109 ? 4.096 -9.491 2.571 1.00 88.62 109 HIS A O 1
ATOM 870 N N . GLY A 1 110 ? 2.711 -10.598 3.920 1.00 85.06 110 GLY A N 1
ATOM 871 C CA . GLY A 1 110 ? 3.291 -11.912 3.627 1.00 85.06 110 GLY A CA 1
ATOM 872 C C . GLY A 1 110 ? 2.881 -12.485 2.269 1.00 85.06 110 GLY A C 1
ATOM 873 O O . GLY A 1 110 ? 3.493 -13.437 1.796 1.00 85.06 110 GLY A O 1
ATOM 874 N N . THR A 1 111 ? 1.839 -11.943 1.636 1.00 82.38 111 THR A N 1
ATOM 875 C CA . THR A 1 111 ? 1.404 -12.396 0.312 1.00 82.38 111 THR A CA 1
ATOM 876 C C . THR A 1 111 ? 2.097 -11.628 -0.800 1.00 82.38 111 THR A C 1
ATOM 878 O O . THR A 1 111 ? 2.253 -10.410 -0.718 1.00 82.38 111 THR A O 1
ATOM 881 N N . LEU A 1 112 ? 2.421 -12.332 -1.887 1.00 75.81 112 LEU A N 1
ATOM 882 C CA . LEU A 1 112 ? 2.784 -11.698 -3.148 1.00 75.81 112 LEU A CA 1
ATOM 883 C C . LEU A 1 112 ? 1.590 -10.858 -3.623 1.00 75.81 112 LEU A C 1
ATOM 885 O O . LEU A 1 112 ? 0.588 -11.379 -4.117 1.00 75.81 112 LEU A O 1
ATOM 889 N N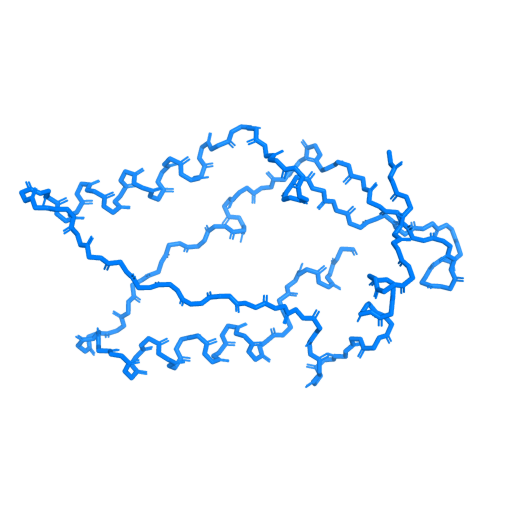 . SER A 1 113 ? 1.665 -9.553 -3.391 1.00 61.53 113 SER A N 1
ATOM 890 C CA . SER A 1 113 ? 0.668 -8.614 -3.885 1.00 61.53 113 SER A CA 1
ATOM 891 C C . SER A 1 113 ? 0.882 -8.450 -5.383 1.00 61.53 113 SER A C 1
ATOM 893 O O . SER A 1 113 ? 2.01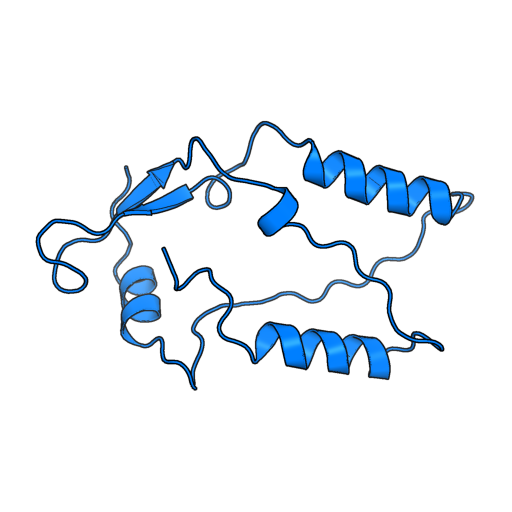7 -8.389 -5.841 1.00 61.53 113 SER A O 1
ATOM 895 N N . ALA A 1 114 ? -0.197 -8.366 -6.162 1.00 53.34 114 ALA A N 1
ATOM 896 C CA . ALA A 1 114 ? -0.139 -8.316 -7.626 1.00 53.34 114 ALA A CA 1
ATOM 897 C C . ALA A 1 114 ? 0.421 -6.993 -8.196 1.00 53.34 114 ALA A C 1
ATOM 899 O O . ALA A 1 114 ? -0.010 -6.526 -9.245 1.00 53.34 114 ALA A O 1
ATOM 900 N N . PHE A 1 115 ? 1.366 -6.370 -7.498 1.00 45.69 115 PHE A N 1
ATOM 901 C CA . PHE A 1 115 ? 2.374 -5.544 -8.139 1.00 45.69 115 PHE A CA 1
ATOM 902 C C . PHE A 1 115 ? 3.242 -6.405 -9.080 1.00 45.69 115 PHE A C 1
ATOM 904 O O . PHE A 1 115 ? 3.668 -5.923 -10.120 1.00 45.69 115 PHE A O 1
ATOM 911 N N . SER A 1 116 ? 3.399 -7.702 -8.775 1.00 35.94 116 SER A N 1
ATOM 912 C CA . SER A 1 116 ? 4.226 -8.670 -9.517 1.00 35.94 116 SER A CA 1
ATOM 913 C C . SER A 1 116 ? 3.542 -9.364 -10.707 1.00 35.94 116 SER A C 1
ATOM 915 O O . SER A 1 116 ? 4.129 -10.268 -11.297 1.00 35.94 116 SER A O 1
ATOM 917 N N . ALA A 1 117 ? 2.289 -9.021 -11.031 1.00 31.64 117 ALA A N 1
ATOM 918 C CA . ALA A 1 117 ? 1.504 -9.686 -12.084 1.00 31.64 117 ALA A CA 1
ATOM 919 C C . ALA A 1 117 ? 1.172 -8.772 -13.279 1.00 31.64 117 ALA A C 1
ATOM 921 O O . ALA A 1 117 ? 0.196 -9.025 -13.987 1.00 31.64 117 ALA A O 1
ATOM 922 N N . TRP A 1 118 ? 1.974 -7.726 -13.488 1.00 35.09 118 TRP A N 1
ATOM 923 C CA . TRP A 1 118 ? 1.900 -6.829 -14.642 1.00 35.09 118 TRP A CA 1
ATOM 924 C C . TRP A 1 118 ? 3.159 -6.943 -15.496 1.00 35.09 118 TRP A C 1
ATOM 926 O O . TRP A 1 118 ? 4.267 -6.898 -14.915 1.00 35.09 118 TRP A O 1
#

Radius of gyration: 17.72 Å; chains: 1; bounding box: 39×33×45 Å